Protein AF-A0A529XA80-F1 (afdb_monomer_lite)

Sequence (101 aa):
MQVLQIDDPAAFYERLRDEPQQVDLLFQDLLIGVTSFFRDEHAFDVLERLVIPRLFESRKPDETIRVWVPGCATGEEAYSIAMLLKESAPRGAASPNLQIF

pLDDT: mean 91.2, std 6.5, range [70.0, 97.75]

Structure (mmCIF, N/CA/C/O backbone):
data_AF-A0A529XA80-F1
#
_entry.id   AF-A0A529XA80-F1
#
loop_
_atom_site.group_PDB
_atom_site.id
_atom_site.type_symbol
_atom_site.label_atom_id
_atom_site.label_alt_id
_atom_site.label_comp_id
_atom_site.label_asym_id
_atom_site.label_entity_id
_atom_site.label_seq_id
_atom_site.pdbx_PDB_ins_code
_atom_site.Cartn_x
_atom_site.Cartn_y
_atom_site.Cartn_z
_atom_site.occupancy
_atom_site.B_iso_or_equiv
_atom_site.auth_seq_id
_atom_site.auth_comp_id
_atom_site.auth_asym_id
_atom_site.auth_atom_id
_atom_site.pdbx_PDB_model_num
ATOM 1 N N . MET A 1 1 ? 17.244 0.245 -22.329 1.00 73.75 1 MET A N 1
ATOM 2 C CA . MET A 1 1 ? 18.375 0.779 -23.125 1.00 73.75 1 MET A CA 1
ATOM 3 C C . MET A 1 1 ? 19.713 0.244 -22.642 1.00 73.75 1 MET A C 1
ATOM 5 O O . MET A 1 1 ? 20.234 -0.643 -23.298 1.00 73.75 1 MET A O 1
ATOM 9 N N . GLN A 1 2 ? 20.220 0.655 -21.473 1.00 83.06 2 GLN A N 1
ATOM 10 C CA . GLN A 1 2 ? 21.572 0.280 -21.023 1.00 83.06 2 GLN A CA 1
ATOM 11 C C . GLN A 1 2 ? 21.761 -1.226 -20.746 1.00 83.06 2 GLN A C 1
ATOM 13 O O . GLN A 1 2 ? 22.759 -1.800 -21.166 1.00 83.06 2 GLN A O 1
ATOM 18 N N . VAL A 1 3 ? 20.783 -1.892 -20.112 1.00 87.12 3 VAL A N 1
ATOM 19 C CA . VAL A 1 3 ? 20.826 -3.350 -19.847 1.00 87.12 3 VAL A CA 1
ATOM 20 C C . VAL A 1 3 ? 20.839 -4.171 -21.140 1.00 87.12 3 VAL A C 1
ATOM 22 O O . VAL A 1 3 ? 21.548 -5.166 -21.236 1.00 87.12 3 VAL A O 1
ATOM 25 N N . LEU A 1 4 ? 20.086 -3.727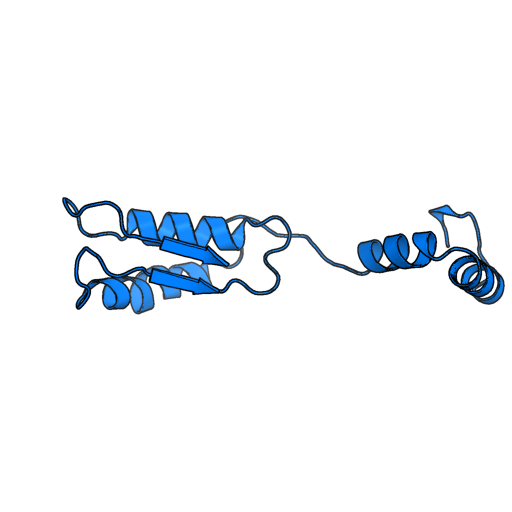 -22.151 1.00 89.44 4 LEU A N 1
ATOM 26 C CA . LEU A 1 4 ? 20.029 -4.374 -23.466 1.00 89.44 4 LEU A CA 1
ATOM 27 C C . LEU A 1 4 ? 21.138 -3.898 -24.418 1.00 89.44 4 LEU A C 1
ATOM 29 O O . LEU A 1 4 ? 21.187 -4.368 -25.548 1.00 89.44 4 LEU A O 1
ATOM 33 N N . GLN A 1 5 ? 21.996 -2.968 -23.979 1.00 91.56 5 GLN A N 1
ATOM 34 C CA . GLN A 1 5 ? 23.027 -2.318 -24.800 1.00 91.56 5 GLN A CA 1
ATOM 35 C C . GLN A 1 5 ? 22.473 -1.708 -26.101 1.00 91.56 5 GLN A C 1
ATOM 37 O O . GLN A 1 5 ? 23.086 -1.795 -27.163 1.00 91.56 5 GLN A O 1
ATOM 42 N N . ILE A 1 6 ? 21.283 -1.106 -26.016 1.00 93.44 6 ILE A N 1
ATOM 43 C CA . ILE A 1 6 ? 20.647 -0.383 -27.119 1.00 93.44 6 ILE A CA 1
ATOM 44 C C . ILE A 1 6 ? 20.676 1.105 -26.787 1.00 93.44 6 ILE A C 1
ATOM 46 O O . ILE A 1 6 ? 19.951 1.550 -25.892 1.00 93.44 6 ILE A O 1
ATOM 50 N N . ASP A 1 7 ? 21.478 1.850 -27.543 1.00 92.75 7 ASP A N 1
ATOM 51 C CA . ASP A 1 7 ? 21.677 3.292 -27.360 1.00 92.75 7 ASP A CA 1
ATOM 52 C C . ASP A 1 7 ? 20.798 4.147 -28.297 1.00 92.75 7 ASP A C 1
ATOM 54 O O . ASP A 1 7 ? 20.791 5.372 -28.198 1.00 92.75 7 ASP A O 1
ATOM 58 N N . ASP A 1 8 ? 20.024 3.508 -29.184 1.00 95.00 8 ASP A N 1
ATOM 59 C CA . ASP A 1 8 ? 19.069 4.163 -30.085 1.00 95.00 8 ASP A CA 1
ATOM 60 C C . ASP A 1 8 ? 17.606 3.947 -29.631 1.00 95.00 8 ASP A C 1
ATOM 62 O O . ASP A 1 8 ? 17.149 2.802 -29.526 1.00 95.00 8 ASP A O 1
ATOM 66 N N . PRO A 1 9 ? 16.831 5.021 -29.385 1.00 93.19 9 PRO A N 1
ATOM 67 C CA . PRO A 1 9 ? 15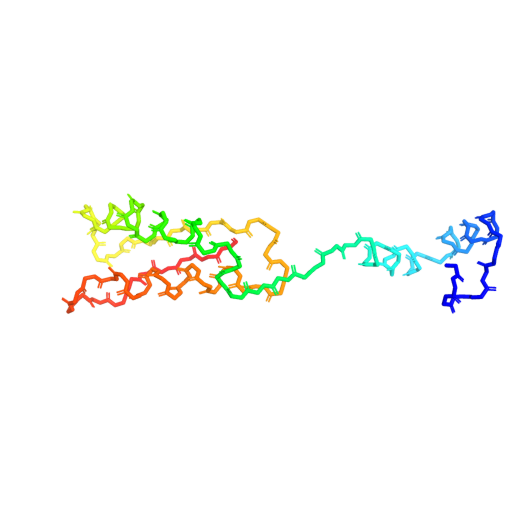.419 4.928 -29.022 1.00 93.19 9 PRO A CA 1
ATOM 68 C C . PRO A 1 9 ? 14.529 4.192 -30.015 1.00 93.19 9 PRO A C 1
ATOM 70 O O . PRO A 1 9 ? 13.614 3.495 -29.575 1.00 93.19 9 PRO A O 1
ATOM 73 N N . ALA A 1 10 ? 14.784 4.302 -31.321 1.00 96.06 10 ALA A N 1
ATOM 74 C CA . ALA A 1 10 ? 13.972 3.602 -32.312 1.00 96.06 10 ALA A CA 1
ATOM 75 C C . ALA A 1 10 ? 14.226 2.087 -32.259 1.00 96.06 10 ALA A C 1
ATOM 77 O O . ALA A 1 10 ? 13.280 1.307 -32.167 1.00 96.06 10 ALA A O 1
ATOM 78 N N . ALA A 1 11 ? 15.490 1.662 -32.198 1.00 94.69 11 ALA A N 1
ATOM 79 C CA . ALA A 1 11 ? 15.849 0.258 -32.010 1.00 94.69 11 ALA A CA 1
ATOM 80 C C . ALA A 1 11 ? 15.320 -0.321 -30.684 1.00 94.69 11 ALA A C 1
ATOM 82 O O . ALA A 1 11 ? 14.885 -1.473 -30.637 1.00 94.69 11 ALA A O 1
ATOM 83 N N . PHE A 1 12 ? 15.316 0.468 -29.602 1.00 94.25 12 PHE A N 1
ATOM 84 C CA . PHE A 1 12 ? 14.740 0.035 -28.326 1.00 94.25 12 PHE A CA 1
ATOM 85 C C . PHE A 1 12 ? 13.221 -0.128 -28.429 1.00 94.25 12 PHE A C 1
ATOM 87 O O . PHE A 1 12 ? 12.681 -1.101 -27.912 1.00 94.25 12 PHE A O 1
ATOM 94 N N . TYR A 1 13 ? 12.537 0.772 -29.138 1.00 94.38 13 TYR A N 1
ATOM 95 C CA . TYR A 1 13 ? 11.104 0.653 -29.394 1.00 94.38 13 TYR A CA 1
ATOM 96 C C . TYR A 1 13 ? 10.755 -0.620 -30.176 1.00 94.38 13 TYR A C 1
ATOM 98 O O . TYR A 1 13 ? 9.869 -1.358 -29.748 1.00 94.38 13 TYR A O 1
ATOM 106 N N . GLU A 1 14 ? 11.470 -0.924 -31.263 1.00 95.31 14 GLU A N 1
ATOM 107 C CA . GLU A 1 14 ? 11.243 -2.165 -32.021 1.00 95.31 14 GLU A CA 1
ATOM 108 C C . GLU A 1 14 ? 11.436 -3.399 -31.131 1.00 95.31 14 GLU A C 1
ATOM 110 O O . GLU A 1 14 ? 10.639 -4.335 -31.160 1.00 95.31 14 GLU A O 1
ATOM 115 N N . ARG A 1 15 ? 12.431 -3.360 -30.236 1.00 93.44 15 ARG A N 1
ATOM 116 C CA . ARG A 1 15 ? 12.669 -4.430 -29.263 1.00 93.44 15 ARG A CA 1
ATOM 117 C C . ARG A 1 15 ? 11.496 -4.627 -28.301 1.00 93.44 15 ARG A C 1
ATOM 119 O O . ARG A 1 15 ? 11.119 -5.766 -28.046 1.00 93.44 15 ARG A O 1
ATOM 126 N N . LEU A 1 16 ? 10.920 -3.542 -27.780 1.00 94.38 16 LEU A N 1
ATOM 127 C CA . LEU A 1 16 ? 9.722 -3.596 -26.931 1.00 94.38 16 LEU A CA 1
ATOM 128 C C . LEU A 1 16 ? 8.504 -4.125 -27.698 1.00 94.38 16 LEU A C 1
ATOM 130 O O . LEU A 1 16 ? 7.669 -4.823 -27.128 1.00 94.38 16 LEU A O 1
ATOM 134 N N . ARG A 1 17 ? 8.396 -3.782 -28.986 1.00 95.06 17 ARG A N 1
ATOM 135 C CA . ARG A 1 17 ? 7.289 -4.186 -29.856 1.00 95.06 17 ARG A CA 1
ATOM 136 C C . ARG A 1 17 ? 7.302 -5.685 -30.148 1.00 95.06 17 ARG A C 1
ATOM 138 O O . ARG A 1 17 ? 6.245 -6.312 -30.126 1.00 95.06 17 ARG A O 1
ATOM 145 N N . ASP A 1 18 ? 8.483 -6.240 -30.398 1.00 95.81 18 ASP A N 1
ATOM 146 C CA . ASP A 1 18 ? 8.656 -7.648 -30.763 1.00 95.81 18 ASP A CA 1
ATOM 147 C C . ASP A 1 18 ? 8.741 -8.577 -29.536 1.00 95.81 18 ASP A C 1
ATOM 149 O O . ASP A 1 18 ? 8.458 -9.772 -29.647 1.00 95.81 18 ASP A O 1
ATOM 153 N N . GLU A 1 19 ? 9.084 -8.048 -28.353 1.00 95.25 19 GLU A N 1
ATOM 154 C CA . GLU A 1 19 ? 9.201 -8.815 -27.108 1.00 95.25 19 GLU A CA 1
ATOM 155 C C . GLU A 1 19 ? 8.341 -8.250 -25.968 1.00 95.25 19 GLU A C 1
ATOM 157 O O . GLU A 1 19 ? 8.808 -7.416 -25.186 1.00 95.25 19 GLU A O 1
ATOM 162 N N . PRO A 1 20 ? 7.119 -8.778 -25.770 1.00 93.31 20 PRO A N 1
ATOM 163 C CA . PRO A 1 20 ? 6.217 -8.329 -24.706 1.00 93.31 20 PRO A CA 1
ATOM 164 C C . PRO A 1 20 ? 6.833 -8.363 -23.297 1.00 93.31 20 PRO A C 1
ATOM 166 O O . PRO A 1 20 ? 6.559 -7.492 -22.482 1.00 93.31 20 PRO A O 1
ATOM 169 N N . GLN A 1 21 ? 7.732 -9.313 -23.027 1.00 94.69 21 GLN A N 1
ATOM 170 C CA . GLN A 1 21 ? 8.438 -9.425 -21.742 1.00 94.69 21 GLN A CA 1
ATOM 171 C C . GLN A 1 21 ? 9.320 -8.201 -21.437 1.00 94.69 21 GLN A C 1
ATOM 173 O O . GLN A 1 21 ? 9.504 -7.846 -20.276 1.00 94.69 21 GLN A O 1
ATOM 178 N N . GLN A 1 22 ? 9.857 -7.527 -22.462 1.00 93.81 22 GLN A N 1
ATOM 179 C CA . GLN A 1 22 ? 10.657 -6.313 -22.269 1.00 93.81 22 GLN A CA 1
ATOM 180 C C . GLN A 1 22 ? 9.789 -5.128 -21.833 1.00 93.81 22 GLN A C 1
ATOM 182 O O . GLN A 1 22 ? 10.275 -4.237 -21.139 1.00 93.81 22 GLN A O 1
ATOM 187 N N . VAL A 1 23 ? 8.504 -5.126 -22.205 1.00 94.25 23 VAL A N 1
ATOM 188 C CA . VAL A 1 23 ? 7.536 -4.126 -21.739 1.00 94.25 23 VAL A CA 1
ATOM 189 C C . VAL A 1 23 ? 7.285 -4.294 -20.243 1.00 94.25 23 VAL A C 1
ATOM 191 O O . VAL A 1 23 ? 7.289 -3.300 -19.522 1.00 94.25 23 VAL A O 1
ATOM 194 N N . ASP A 1 24 ? 7.144 -5.532 -19.764 1.00 93.38 24 ASP A N 1
ATOM 195 C CA . ASP A 1 24 ? 6.953 -5.817 -18.336 1.00 93.38 24 ASP A CA 1
ATOM 196 C C . ASP A 1 24 ? 8.169 -5.389 -17.500 1.00 93.38 24 ASP A C 1
ATOM 198 O O . ASP A 1 24 ? 8.014 -4.779 -16.442 1.00 93.38 24 ASP A O 1
ATOM 202 N N . LEU A 1 25 ? 9.383 -5.661 -17.989 1.00 92.69 25 LEU A N 1
ATOM 203 C CA . LEU A 1 25 ? 10.624 -5.240 -17.328 1.00 92.69 25 LEU A CA 1
ATOM 204 C C . LEU A 1 25 ? 10.765 -3.715 -17.301 1.00 92.69 25 LEU A C 1
ATOM 206 O O . LEU A 1 25 ? 11.057 -3.144 -16.254 1.00 92.69 25 LEU A O 1
ATOM 210 N N . LEU A 1 26 ? 10.491 -3.042 -18.423 1.00 93.00 26 LEU A N 1
ATOM 211 C CA . LEU A 1 26 ? 10.492 -1.580 -18.468 1.00 93.00 26 LEU A CA 1
ATOM 212 C C . LEU A 1 26 ? 9.448 -0.994 -17.512 1.00 93.00 26 LEU A C 1
ATOM 214 O O . LEU A 1 26 ? 9.720 -0.009 -16.835 1.00 93.00 26 LEU A O 1
ATOM 218 N N . PHE A 1 27 ? 8.259 -1.591 -17.446 1.00 92.00 27 PHE A N 1
ATOM 219 C CA . PHE A 1 27 ? 7.223 -1.163 -16.517 1.00 92.00 27 PHE A CA 1
ATOM 220 C C . PHE A 1 27 ? 7.695 -1.266 -15.063 1.00 92.00 27 PHE A C 1
ATOM 222 O O . PHE A 1 27 ? 7.512 -0.314 -14.310 1.00 92.00 27 PHE A O 1
ATOM 229 N N . GLN A 1 28 ? 8.348 -2.368 -14.680 1.00 88.81 28 GLN A N 1
ATOM 230 C CA . GLN A 1 28 ? 8.919 -2.536 -13.338 1.00 88.81 28 GLN A CA 1
ATOM 231 C C . GLN A 1 28 ? 9.993 -1.486 -13.027 1.00 88.81 28 GLN A C 1
ATOM 233 O O . GLN A 1 28 ? 9.965 -0.909 -11.942 1.00 88.81 28 GLN A O 1
ATOM 238 N N . ASP A 1 29 ? 10.875 -1.180 -13.982 1.00 89.31 29 ASP A N 1
ATOM 239 C CA . ASP A 1 29 ? 11.924 -0.160 -13.828 1.00 89.31 29 ASP A CA 1
ATOM 240 C C . ASP A 1 29 ? 11.364 1.264 -13.650 1.00 89.31 29 ASP A C 1
ATOM 242 O O . ASP A 1 29 ? 12.011 2.121 -13.046 1.00 89.31 29 ASP A O 1
ATOM 246 N N . LEU A 1 30 ? 10.161 1.539 -14.168 1.00 90.69 30 LEU A N 1
ATOM 247 C CA . LEU A 1 30 ? 9.496 2.837 -14.012 1.00 90.69 30 LEU A CA 1
ATOM 248 C C . LEU A 1 30 ? 8.835 3.015 -12.637 1.00 90.69 30 LEU A C 1
ATOM 250 O O . LEU A 1 30 ? 8.499 4.144 -12.266 1.00 90.69 30 LEU A O 1
ATOM 254 N N . LEU A 1 31 ? 8.627 1.936 -11.877 1.00 89.88 31 LEU A N 1
ATOM 255 C CA . LEU A 1 31 ? 8.002 2.002 -10.560 1.00 89.88 31 LEU A CA 1
ATOM 256 C C . LEU A 1 31 ? 9.029 2.349 -9.480 1.00 89.88 31 LEU A C 1
ATOM 258 O O . LEU A 1 31 ? 10.019 1.653 -9.270 1.00 89.88 31 LEU A O 1
ATOM 262 N N . ILE A 1 32 ? 8.736 3.387 -8.697 1.00 86.19 32 ILE A N 1
ATOM 263 C CA . ILE A 1 32 ? 9.497 3.691 -7.482 1.00 86.19 32 ILE A CA 1
ATOM 264 C C . ILE A 1 32 ? 8.871 2.912 -6.322 1.00 86.19 32 ILE A C 1
ATOM 266 O O . ILE A 1 32 ? 7.973 3.398 -5.639 1.00 86.19 32 ILE A O 1
ATOM 270 N N . GLY A 1 33 ? 9.345 1.684 -6.110 1.00 85.44 33 GLY A N 1
ATOM 271 C CA . GLY A 1 33 ? 8.851 0.772 -5.070 1.00 85.44 33 GLY A CA 1
ATOM 272 C C . GLY A 1 33 ? 9.503 0.928 -3.692 1.00 85.44 33 GLY A C 1
ATOM 273 O O . GLY A 1 33 ? 9.319 0.068 -2.839 1.00 85.44 33 GLY A O 1
ATOM 274 N N . VAL A 1 34 ? 10.297 1.977 -3.456 1.00 88.88 34 VAL A N 1
ATOM 275 C CA . VAL A 1 34 ? 10.976 2.161 -2.163 1.00 88.88 34 VAL A CA 1
ATOM 276 C C . VAL A 1 34 ? 9.948 2.510 -1.091 1.00 88.88 34 VAL A C 1
ATOM 278 O O . VAL A 1 34 ? 9.260 3.528 -1.196 1.00 88.88 34 VAL A O 1
ATOM 281 N N . THR A 1 35 ? 9.881 1.694 -0.045 1.00 94.31 35 THR A N 1
ATOM 282 C CA . THR A 1 35 ? 9.037 1.894 1.135 1.00 94.31 35 THR A CA 1
ATOM 283 C C . THR A 1 35 ? 9.798 1.484 2.403 1.00 94.31 35 THR A C 1
ATOM 285 O O . THR A 1 35 ? 10.875 0.893 2.325 1.00 94.31 35 THR A O 1
ATOM 288 N N . SER A 1 36 ? 9.289 1.863 3.571 1.00 96.44 36 SER A N 1
ATOM 289 C CA . SER A 1 36 ? 9.872 1.538 4.873 1.00 96.44 36 SER A CA 1
ATOM 290 C C . SER A 1 36 ? 8.788 1.536 5.944 1.00 96.44 36 SER A C 1
ATOM 292 O O . SER A 1 36 ? 7.746 2.176 5.786 1.00 96.44 36 SER A O 1
ATOM 294 N N . PHE A 1 37 ? 9.034 0.846 7.057 1.00 97.75 37 PHE A N 1
ATOM 295 C CA . PHE A 1 37 ? 8.137 0.918 8.208 1.00 97.75 37 PHE A CA 1
ATOM 296 C C . PHE A 1 37 ? 8.043 2.358 8.709 1.00 97.75 37 PHE A C 1
ATOM 298 O O . PHE A 1 37 ? 9.057 3.049 8.785 1.00 97.75 37 PHE A O 1
ATOM 305 N N . PHE A 1 38 ? 6.825 2.789 9.036 1.00 96.81 38 PHE A N 1
ATOM 306 C CA . PHE A 1 38 ? 6.532 4.102 9.615 1.00 96.81 38 PHE A CA 1
ATOM 307 C C . PHE A 1 38 ? 7.159 5.267 8.829 1.00 96.81 38 PHE A C 1
ATOM 309 O O . PHE A 1 38 ? 7.647 6.230 9.408 1.00 96.81 38 PHE A O 1
ATOM 316 N N . ARG A 1 39 ? 7.165 5.160 7.490 1.00 95.69 39 ARG A N 1
ATOM 317 C CA . ARG A 1 39 ? 7.882 6.065 6.576 1.00 95.69 39 ARG A CA 1
ATOM 318 C C . ARG A 1 39 ? 7.591 7.553 6.798 1.00 95.69 39 ARG A C 1
ATOM 320 O O . ARG A 1 39 ? 8.509 8.361 6.691 1.00 95.69 39 ARG A O 1
ATOM 327 N N . ASP A 1 40 ? 6.332 7.901 7.052 1.00 96.00 40 ASP A N 1
ATOM 328 C CA . ASP A 1 40 ? 5.911 9.254 7.424 1.00 96.00 40 ASP A CA 1
ATOM 329 C C . ASP A 1 40 ? 5.499 9.264 8.899 1.00 96.00 40 ASP A C 1
ATOM 331 O O . ASP A 1 40 ? 4.342 9.016 9.245 1.00 96.00 40 ASP A O 1
ATOM 335 N N . GLU A 1 41 ? 6.470 9.523 9.773 1.00 96.00 41 GLU A N 1
ATOM 336 C CA . GLU A 1 41 ? 6.272 9.546 11.226 1.00 96.00 41 GLU A CA 1
ATOM 337 C C . GLU A 1 41 ? 5.113 10.467 11.633 1.00 96.00 41 GLU A C 1
ATOM 339 O O . GLU A 1 41 ? 4.306 10.108 12.488 1.00 96.00 41 GLU A O 1
ATOM 344 N N . HIS A 1 42 ? 4.959 11.620 10.970 1.00 97.69 42 HIS A N 1
ATOM 345 C CA . HIS A 1 42 ? 3.898 12.567 11.296 1.00 97.69 42 HIS A CA 1
ATOM 346 C C . HIS A 1 42 ? 2.509 12.024 10.939 1.00 97.69 42 HIS A C 1
ATOM 348 O O . HIS A 1 42 ? 1.561 12.175 11.715 1.00 97.69 42 HIS A O 1
ATOM 354 N N . ALA A 1 43 ? 2.371 11.368 9.785 1.00 96.88 43 ALA A N 1
ATOM 355 C CA . ALA A 1 43 ? 1.118 10.727 9.401 1.00 96.88 43 ALA A CA 1
ATOM 356 C C . ALA A 1 43 ? 0.736 9.597 10.373 1.00 96.88 43 ALA A C 1
ATOM 358 O O . ALA A 1 43 ? -0.428 9.496 10.774 1.00 96.88 43 ALA A O 1
ATOM 359 N N . PHE A 1 44 ? 1.706 8.779 10.793 1.00 97.31 44 PHE A N 1
ATOM 360 C CA . PHE A 1 44 ? 1.476 7.706 11.764 1.00 97.31 44 PHE A CA 1
ATOM 361 C C . PHE A 1 44 ? 1.139 8.237 13.166 1.00 97.31 44 PHE A C 1
ATOM 363 O O . PHE A 1 44 ? 0.208 7.720 13.783 1.00 97.31 44 PHE A O 1
ATOM 370 N N . ASP A 1 45 ? 1.778 9.318 13.620 1.00 97.19 45 ASP A N 1
ATOM 371 C CA . ASP A 1 45 ? 1.431 10.007 14.872 1.00 97.19 45 ASP A CA 1
ATOM 372 C C . ASP A 1 45 ? -0.026 10.494 14.870 1.00 97.19 45 ASP A C 1
ATOM 374 O O . ASP A 1 45 ? -0.757 10.376 15.860 1.00 97.19 45 ASP A O 1
ATOM 378 N N . VAL A 1 46 ? -0.471 11.064 13.747 1.00 97.25 46 VAL A N 1
ATOM 379 C CA . VAL A 1 46 ? -1.852 11.530 13.579 1.00 97.25 46 VAL A CA 1
ATOM 380 C C . VAL A 1 46 ? -2.827 10.351 13.581 1.00 97.25 46 VAL A C 1
ATOM 382 O O . VAL A 1 46 ? -3.869 10.426 14.242 1.00 97.25 46 VAL A O 1
ATOM 385 N N . LEU A 1 47 ? -2.496 9.259 12.884 1.00 96.19 47 LEU A N 1
ATOM 386 C CA . LEU A 1 47 ? -3.294 8.032 12.890 1.00 96.19 47 LEU A CA 1
ATOM 387 C C . LEU A 1 47 ? -3.449 7.482 14.312 1.00 96.19 47 LEU A C 1
ATOM 389 O O . LEU A 1 47 ? -4.579 7.241 14.744 1.00 96.19 47 LEU A O 1
ATOM 393 N N . GLU A 1 48 ? -2.346 7.345 15.047 1.00 95.31 48 GLU A N 1
ATOM 394 C CA . GLU A 1 48 ? -2.321 6.832 16.419 1.00 95.31 48 GLU A CA 1
ATOM 395 C C . GLU A 1 48 ? -3.153 7.693 17.367 1.00 95.31 48 GLU A C 1
ATOM 397 O O . GLU A 1 48 ? -3.952 7.177 18.143 1.00 95.31 48 GLU A O 1
ATOM 402 N N . ARG A 1 49 ? -2.987 9.016 17.322 1.00 95.38 49 ARG A N 1
ATOM 403 C CA . ARG A 1 49 ? -3.569 9.899 18.341 1.00 95.38 49 ARG A CA 1
ATOM 404 C C . ARG A 1 49 ? -5.010 10.281 18.056 1.00 95.38 49 ARG A C 1
ATOM 406 O O . ARG A 1 49 ? -5.781 10.476 18.994 1.00 95.38 49 ARG A O 1
ATOM 413 N N . LEU A 1 50 ? -5.368 10.461 16.785 1.00 95.38 50 LEU A N 1
ATOM 414 C CA . LEU A 1 50 ? -6.638 11.091 16.410 1.00 95.38 50 LEU A CA 1
ATOM 415 C C . LEU A 1 50 ? -7.630 10.127 15.763 1.00 95.38 50 LEU A C 1
ATOM 417 O O . LEU A 1 50 ? -8.839 10.333 15.899 1.00 95.38 50 LEU A O 1
ATOM 421 N N . VAL A 1 51 ? -7.148 9.106 15.050 1.00 93.88 51 VAL A N 1
ATOM 422 C CA . VAL A 1 51 ? -8.005 8.222 14.248 1.00 93.88 51 VAL A CA 1
ATOM 423 C C . VAL A 1 51 ? -8.257 6.906 14.971 1.00 93.88 51 VAL A C 1
ATOM 425 O O . VAL A 1 51 ? -9.410 6.540 15.193 1.00 93.88 51 VAL A O 1
ATOM 428 N N . ILE A 1 52 ? -7.197 6.205 15.368 1.00 92.75 52 ILE A N 1
ATOM 429 C CA . ILE A 1 52 ? -7.283 4.832 15.873 1.00 92.75 52 ILE A CA 1
ATOM 430 C C . ILE A 1 52 ? -8.111 4.697 17.163 1.00 92.75 52 ILE A C 1
ATOM 432 O O . ILE A 1 52 ? -8.966 3.811 17.194 1.00 92.75 52 ILE A O 1
ATOM 436 N N . PRO A 1 53 ? -7.976 5.556 18.192 1.00 90.62 53 PRO A N 1
ATOM 437 C CA . PRO A 1 53 ? -8.773 5.442 19.414 1.00 90.62 53 PRO A CA 1
ATOM 438 C C . PRO A 1 53 ? -10.277 5.483 19.124 1.00 90.62 53 PRO A C 1
ATOM 440 O O . PRO A 1 53 ? -11.040 4.662 19.632 1.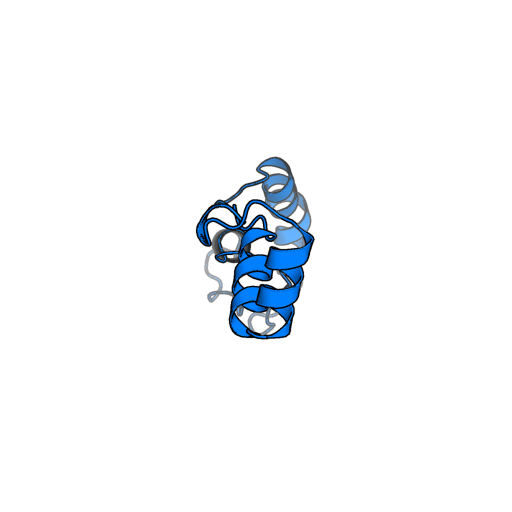00 90.62 53 PRO A O 1
ATOM 443 N N . ARG A 1 54 ? -10.689 6.353 18.195 1.00 90.88 54 ARG A N 1
ATOM 444 C CA . ARG A 1 54 ? -12.087 6.492 17.763 1.00 90.88 54 ARG A CA 1
ATOM 445 C C . ARG A 1 54 ? -12.603 5.269 17.016 1.00 90.88 54 ARG A C 1
ATOM 447 O O . ARG A 1 54 ? -13.795 4.984 17.078 1.00 90.88 54 ARG A O 1
ATOM 454 N N . LEU A 1 55 ? -11.728 4.526 16.331 1.00 89.50 55 LEU A N 1
ATOM 455 C CA . LEU A 1 55 ? -12.112 3.251 15.724 1.00 89.50 55 LEU A CA 1
ATOM 456 C C . LEU A 1 55 ? -12.520 2.234 16.795 1.00 89.50 55 LEU A C 1
ATOM 458 O O . LEU A 1 55 ? -13.385 1.412 16.521 1.00 89.50 55 LEU A O 1
ATOM 462 N N . PHE A 1 56 ? -11.955 2.297 18.004 1.00 88.00 56 PHE A N 1
ATOM 463 C CA . PHE A 1 56 ? -12.254 1.357 19.089 1.00 88.00 56 PHE A CA 1
ATOM 464 C C . PHE A 1 56 ? -13.398 1.794 20.018 1.00 88.00 56 PHE A C 1
ATOM 466 O O . PHE A 1 56 ? -14.051 0.929 20.597 1.00 88.00 56 PHE A O 1
ATOM 473 N N . GLU A 1 57 ? -13.686 3.093 20.144 1.00 86.00 57 GLU A N 1
ATOM 474 C CA . GLU A 1 57 ? -14.639 3.653 21.125 1.00 86.00 57 GLU A CA 1
ATOM 475 C C . GLU A 1 57 ? -16.074 3.097 21.060 1.00 86.00 57 GLU A C 1
ATOM 477 O O . GLU A 1 57 ? -16.779 3.106 22.065 1.00 86.00 57 GLU A O 1
ATOM 482 N N . SER A 1 58 ? -16.547 2.635 19.901 1.00 73.88 58 SER A N 1
ATOM 483 C CA . SER A 1 58 ? -17.944 2.187 19.722 1.00 73.88 58 SER A CA 1
ATOM 484 C C . SER A 1 58 ? -18.074 0.824 19.047 1.00 73.88 58 SER A C 1
ATOM 486 O O . SER A 1 58 ? -19.149 0.471 18.562 1.00 73.88 58 SER A O 1
ATOM 488 N N . ARG A 1 59 ? -16.986 0.052 19.004 1.00 80.88 59 ARG A N 1
ATOM 489 C CA . ARG A 1 59 ? -16.965 -1.235 18.312 1.00 80.88 59 ARG A CA 1
ATOM 490 C C . ARG A 1 59 ? -17.361 -2.396 19.198 1.00 80.88 59 ARG A C 1
ATOM 492 O O . ARG A 1 59 ? -16.932 -2.506 20.346 1.00 80.88 59 ARG A O 1
ATOM 499 N N . LYS A 1 60 ? -18.118 -3.320 18.613 1.00 80.31 60 LYS A N 1
ATOM 500 C CA . LYS A 1 60 ? -18.341 -4.636 19.212 1.00 80.31 60 LYS A CA 1
ATOM 501 C C . LYS A 1 60 ? -17.116 -5.535 18.991 1.00 80.31 60 LYS A C 1
ATOM 503 O O . LYS A 1 60 ? -16.422 -5.370 17.986 1.00 80.31 60 LYS A O 1
ATOM 508 N N . PRO A 1 61 ? -16.855 -6.507 19.886 1.00 74.69 61 PRO A N 1
ATOM 509 C CA . PRO A 1 61 ? -15.701 -7.403 19.772 1.00 74.69 61 PRO A CA 1
ATOM 510 C C . PRO A 1 61 ? -15.621 -8.212 18.465 1.00 74.69 61 PRO A C 1
ATOM 512 O O . PRO A 1 61 ? -14.538 -8.642 18.083 1.00 74.69 61 PRO A O 1
ATOM 515 N N . ASP A 1 62 ? -16.746 -8.444 17.790 1.00 80.50 62 ASP A N 1
ATOM 516 C CA . ASP A 1 62 ? -16.860 -9.237 16.562 1.00 80.50 62 ASP A CA 1
ATOM 517 C C . ASP A 1 62 ? -16.704 -8.416 15.270 1.00 80.50 62 ASP A C 1
ATOM 519 O O . ASP A 1 62 ? -16.491 -8.979 14.192 1.00 80.50 62 ASP A O 1
ATOM 523 N N . GLU A 1 63 ? -16.746 -7.087 15.348 1.00 88.44 63 GLU A N 1
ATOM 524 C CA . GLU A 1 63 ? -16.643 -6.230 14.171 1.00 88.44 63 GLU A CA 1
ATOM 525 C C . GLU A 1 63 ? -15.213 -6.218 13.602 1.00 88.44 63 GLU A C 1
ATOM 527 O O . GLU A 1 63 ? -14.223 -6.110 14.322 1.00 88.44 63 GLU A O 1
ATOM 532 N N . THR A 1 64 ? -15.070 -6.255 12.271 1.00 91.31 64 THR A N 1
ATOM 533 C CA . THR A 1 64 ? -13.757 -6.297 11.586 1.00 91.31 64 THR A CA 1
ATOM 534 C C . THR A 1 64 ? -13.299 -4.909 11.150 1.00 91.31 64 THR A C 1
ATOM 536 O O . THR A 1 64 ? -14.037 -4.246 10.420 1.00 91.31 64 THR A O 1
ATOM 539 N N . ILE A 1 65 ? -12.130 -4.433 11.597 1.00 92.19 65 ILE A N 1
ATOM 540 C CA . ILE A 1 65 ? -11.543 -3.164 11.132 1.00 92.19 65 ILE A CA 1
ATOM 541 C C . ILE A 1 65 ? -10.962 -3.432 9.753 1.00 92.19 65 ILE A C 1
ATOM 543 O O . ILE A 1 65 ? -10.134 -4.326 9.585 1.00 92.19 65 ILE A O 1
ATOM 547 N N . ARG A 1 66 ? -11.420 -2.666 8.766 1.00 94.81 66 ARG A N 1
ATOM 548 C CA . ARG A 1 66 ? -11.009 -2.805 7.373 1.00 94.81 66 ARG A CA 1
ATOM 549 C C . ARG A 1 66 ? -10.175 -1.592 6.983 1.00 94.81 66 ARG A C 1
ATOM 551 O O . ARG A 1 66 ? -10.650 -0.470 7.136 1.00 94.81 66 ARG A O 1
ATOM 558 N N . VAL A 1 67 ? -8.964 -1.824 6.493 1.00 96.12 67 VAL A N 1
ATOM 559 C CA . VAL A 1 67 ? -8.025 -0.785 6.053 1.00 96.12 67 VAL A CA 1
ATOM 560 C C . VAL A 1 67 ? -7.630 -1.066 4.613 1.00 96.12 67 VAL A C 1
ATOM 562 O O . VAL A 1 67 ? -7.337 -2.208 4.273 1.00 96.12 67 VAL A O 1
ATOM 565 N N . TRP A 1 68 ? -7.614 -0.022 3.792 1.00 96.94 68 TRP A N 1
ATOM 566 C CA . TRP A 1 68 ? -7.114 -0.086 2.426 1.00 96.94 68 TRP A CA 1
ATOM 567 C C . TRP A 1 68 ? -5.798 0.687 2.321 1.00 96.94 68 TRP A C 1
ATOM 569 O O . TRP A 1 68 ? -5.748 1.847 2.732 1.00 96.94 68 TRP A O 1
ATOM 579 N N . VAL A 1 69 ? -4.761 0.055 1.774 1.00 96.25 69 VAL A N 1
ATOM 580 C CA . VAL A 1 69 ? -3.418 0.620 1.591 1.00 96.25 69 VAL A CA 1
ATOM 581 C C . VAL A 1 69 ? -3.060 0.595 0.099 1.00 96.25 69 VAL A C 1
ATOM 583 O O . VAL A 1 69 ? -2.416 -0.343 -0.386 1.00 96.25 69 VAL A O 1
ATOM 586 N N . PRO A 1 70 ? -3.515 1.596 -0.677 1.00 94.38 70 PRO A N 1
ATOM 587 C CA . PRO A 1 70 ? -3.263 1.640 -2.110 1.00 94.38 70 PRO A CA 1
ATOM 588 C C . PRO A 1 70 ? -1.777 1.885 -2.392 1.00 94.38 70 PRO A C 1
ATOM 590 O O . PRO A 1 70 ? -1.196 2.852 -1.915 1.00 94.38 70 PRO A O 1
ATOM 593 N N . GLY A 1 71 ? -1.170 1.030 -3.218 1.00 90.38 71 GLY A N 1
ATOM 594 C CA . GLY A 1 71 ? 0.239 1.183 -3.587 1.00 90.38 71 GLY A CA 1
ATOM 595 C C . GLY A 1 71 ? 1.212 0.835 -2.456 1.00 90.38 71 GLY A C 1
ATOM 596 O O . GLY A 1 71 ? 2.218 1.514 -2.291 1.00 90.38 71 GLY A O 1
ATOM 597 N N . CYS A 1 72 ? 0.951 -0.242 -1.707 1.00 92.00 72 CYS A N 1
ATOM 598 C CA . CYS A 1 72 ? 1.753 -0.641 -0.542 1.00 92.00 72 CYS A CA 1
ATOM 599 C C . CYS A 1 72 ? 3.199 -1.100 -0.840 1.00 92.00 72 CYS A C 1
ATOM 601 O O . CYS A 1 72 ? 3.922 -1.441 0.097 1.00 92.00 72 CYS A O 1
ATOM 603 N N . ALA A 1 73 ? 3.637 -1.094 -2.106 1.00 92.81 73 ALA A N 1
ATOM 604 C CA . ALA A 1 73 ? 4.945 -1.578 -2.549 1.00 92.81 73 ALA A CA 1
ATOM 605 C C . ALA A 1 73 ? 5.250 -2.991 -2.005 1.00 92.81 73 ALA A C 1
ATOM 607 O O . ALA A 1 73 ? 4.546 -3.935 -2.357 1.00 92.81 73 ALA A O 1
ATOM 608 N N . THR A 1 74 ? 6.269 -3.150 -1.154 1.00 94.44 74 THR A N 1
ATOM 609 C CA . THR A 1 74 ? 6.624 -4.422 -0.497 1.00 94.44 74 THR A CA 1
ATOM 610 C C . THR A 1 74 ? 5.847 -4.704 0.799 1.00 94.44 74 THR A C 1
ATOM 612 O O . THR A 1 74 ? 5.982 -5.785 1.372 1.00 94.44 74 THR A O 1
ATOM 615 N N . GLY A 1 75 ? 4.957 -3.795 1.215 1.00 95.44 75 GLY A N 1
ATOM 616 C CA . GLY A 1 75 ? 3.958 -4.002 2.267 1.00 95.44 75 GLY A CA 1
ATOM 617 C C . GLY A 1 75 ? 4.250 -3.325 3.608 1.00 95.44 75 GLY A C 1
ATOM 618 O O . GLY A 1 75 ? 3.410 -3.388 4.503 1.00 95.44 75 GLY A O 1
ATOM 619 N N . GLU A 1 76 ? 5.392 -2.666 3.781 1.00 97.62 76 GLU A N 1
ATOM 620 C CA . GLU A 1 76 ? 5.832 -2.089 5.057 1.00 97.62 76 GLU A CA 1
ATOM 621 C C . GLU A 1 76 ? 4.812 -1.111 5.651 1.00 97.62 76 GLU A C 1
ATOM 623 O O . GLU A 1 76 ? 4.546 -1.166 6.848 1.00 97.62 76 GLU A O 1
ATOM 628 N N . GLU A 1 77 ? 4.171 -0.277 4.827 1.00 96.94 77 GLU A N 1
ATOM 629 C CA . GLU A 1 77 ? 3.113 0.634 5.281 1.00 96.94 77 GLU A CA 1
ATOM 630 C C . GLU A 1 77 ? 1.886 -0.127 5.807 1.00 96.94 77 GLU A C 1
ATOM 632 O O . GLU A 1 77 ? 1.371 0.175 6.887 1.00 96.94 77 GLU A O 1
ATOM 637 N N . ALA A 1 78 ? 1.456 -1.170 5.089 1.00 97.06 78 ALA A N 1
ATOM 638 C CA . ALA A 1 78 ? 0.335 -2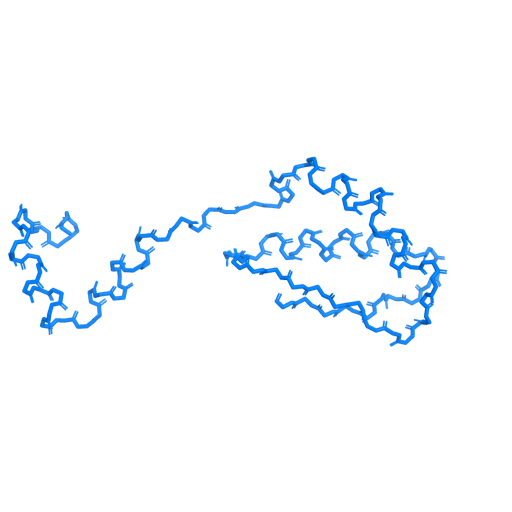.010 5.499 1.00 97.06 78 ALA A CA 1
ATOM 639 C C . ALA A 1 78 ? 0.619 -2.713 6.832 1.00 97.06 78 ALA A C 1
ATOM 641 O O . ALA A 1 78 ? -0.244 -2.762 7.713 1.00 97.06 78 ALA A O 1
ATOM 642 N N . TYR A 1 79 ? 1.848 -3.195 7.018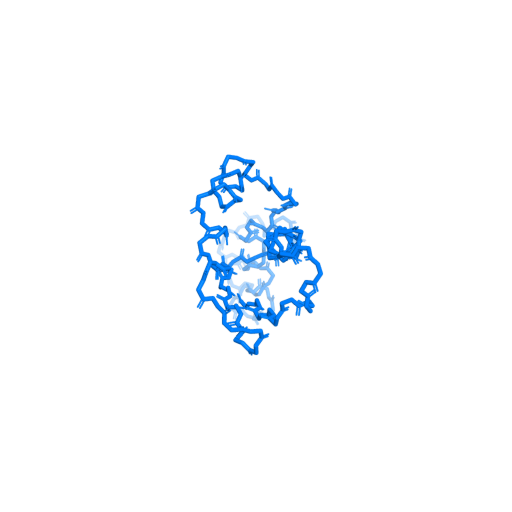 1.00 96.94 79 TYR A N 1
ATOM 643 C CA . TYR A 1 79 ? 2.276 -3.785 8.280 1.00 96.94 79 TYR A CA 1
ATOM 644 C C . TYR A 1 79 ? 2.414 -2.756 9.404 1.00 96.94 79 TYR A C 1
ATOM 646 O O . TYR A 1 79 ? 1.997 -3.057 10.520 1.00 96.94 79 TYR A O 1
ATOM 654 N N . SER A 1 80 ? 2.918 -1.548 9.143 1.00 97.69 80 SER A N 1
ATOM 655 C CA . SER A 1 80 ? 2.961 -0.471 10.140 1.00 97.69 80 SER A CA 1
ATOM 656 C C . SER A 1 80 ? 1.569 -0.126 10.663 1.00 97.69 80 SER A C 1
ATOM 658 O O . SER A 1 80 ? 1.378 -0.025 11.874 1.00 97.69 80 SER A O 1
ATOM 660 N N . ILE A 1 81 ? 0.568 -0.030 9.783 1.00 96.56 81 ILE A N 1
ATOM 661 C CA . ILE A 1 81 ? -0.820 0.199 10.207 1.00 96.56 81 ILE A CA 1
ATOM 662 C C . ILE A 1 81 ? -1.349 -0.996 11.018 1.00 96.56 81 ILE A C 1
ATOM 664 O O . ILE A 1 81 ? -2.010 -0.802 12.039 1.00 96.56 81 ILE A O 1
ATOM 668 N N . ALA A 1 82 ? -1.037 -2.231 10.611 1.00 95.56 82 ALA A N 1
ATOM 669 C CA . ALA A 1 82 ? -1.425 -3.437 11.346 1.00 95.56 82 ALA A CA 1
ATOM 670 C C . ALA A 1 82 ? -0.855 -3.463 12.772 1.00 95.56 82 ALA A C 1
ATOM 672 O O . ALA A 1 82 ? -1.579 -3.763 13.724 1.00 95.56 82 ALA A O 1
ATOM 673 N N . MET A 1 83 ? 0.439 -3.154 12.909 1.00 95.19 83 MET A N 1
ATOM 674 C CA . MET A 1 83 ? 1.139 -3.062 14.192 1.00 95.19 83 MET A CA 1
ATOM 675 C C . MET A 1 83 ? 0.463 -2.018 15.077 1.00 95.19 83 MET A C 1
ATOM 677 O O . MET A 1 83 ? 0.041 -2.343 16.184 1.00 95.19 83 MET A O 1
ATOM 681 N N . LEU A 1 84 ? 0.241 -0.818 14.539 1.00 94.62 84 LEU A N 1
ATOM 682 C CA . LEU A 1 84 ? -0.343 0.293 15.279 1.00 94.62 84 LEU A CA 1
ATOM 683 C C . LEU A 1 84 ? -1.773 0.002 15.763 1.00 94.62 84 LEU A C 1
ATOM 685 O O . LEU A 1 84 ? -2.114 0.257 16.919 1.00 94.62 84 LEU A O 1
ATOM 689 N N . LEU A 1 85 ? -2.612 -0.593 14.907 1.00 93.31 85 LEU A N 1
ATOM 690 C CA . LEU A 1 85 ? -3.969 -1.016 15.272 1.00 93.31 85 LEU A CA 1
ATOM 691 C C . LEU A 1 85 ? -3.967 -2.099 16.351 1.00 93.31 85 LEU A C 1
ATOM 693 O O . LEU A 1 85 ? -4.821 -2.091 17.237 1.00 93.31 85 LEU A O 1
ATOM 697 N N . LYS A 1 86 ? -3.024 -3.041 16.277 1.00 91.19 86 LYS A N 1
ATOM 698 C CA . LYS A 1 86 ? -2.892 -4.116 17.261 1.00 91.19 86 LYS A CA 1
ATOM 699 C C . LYS A 1 86 ? -2.425 -3.588 18.618 1.00 91.19 86 LYS A C 1
ATOM 701 O O . LYS A 1 86 ? -2.945 -4.030 19.637 1.00 91.19 86 LYS A O 1
ATOM 706 N N . GLU A 1 87 ? -1.475 -2.659 18.635 1.00 91.06 87 GLU A N 1
ATOM 707 C CA . GLU A 1 87 ? -0.934 -2.044 19.855 1.00 91.06 87 GLU A CA 1
ATOM 708 C C . GLU A 1 87 ? -1.935 -1.111 20.540 1.00 91.06 87 GLU A C 1
ATOM 710 O O . GLU A 1 87 ? -1.994 -1.056 21.768 1.00 91.06 87 GLU A O 1
ATOM 715 N N . SER A 1 88 ? -2.774 -0.441 19.751 1.00 89.12 88 SER A N 1
ATOM 716 C CA . SER A 1 88 ? -3.814 0.463 20.249 1.00 89.12 88 SER A CA 1
ATOM 717 C C . SER A 1 88 ? -5.086 -0.249 20.725 1.00 89.12 88 SER A C 1
ATOM 719 O O . SER A 1 88 ? -6.006 0.402 21.224 1.00 89.12 88 SER A O 1
ATOM 721 N N . ALA A 1 89 ? -5.176 -1.573 20.568 1.00 86.88 89 ALA A N 1
ATOM 722 C CA . ALA A 1 89 ? -6.341 -2.331 21.005 1.00 86.88 89 ALA A CA 1
ATOM 723 C C . ALA A 1 89 ? -6.512 -2.245 22.542 1.00 86.88 89 ALA A C 1
ATOM 725 O O . ALA A 1 89 ? -5.522 -2.329 23.278 1.00 86.88 89 ALA A O 1
ATOM 726 N N . PRO A 1 90 ? -7.749 -2.117 23.067 1.00 81.56 90 PRO A N 1
ATOM 727 C CA . PRO A 1 90 ? -7.978 -2.017 24.507 1.00 81.56 90 PRO A CA 1
ATOM 728 C C . PRO A 1 90 ? -7.369 -3.193 25.284 1.00 81.56 90 PRO A C 1
ATOM 730 O O . PRO A 1 90 ? -7.557 -4.360 24.933 1.00 81.56 90 PRO A O 1
ATOM 733 N N . ARG A 1 91 ? -6.657 -2.899 26.380 1.00 76.25 91 ARG A N 1
ATOM 734 C CA . ARG A 1 91 ? -6.025 -3.931 27.218 1.00 76.25 91 ARG A CA 1
ATOM 735 C C . ARG A 1 91 ? -7.070 -4.919 27.744 1.00 76.25 91 ARG A C 1
ATOM 737 O O . ARG A 1 91 ? -8.034 -4.518 28.388 1.00 76.25 91 ARG A O 1
ATOM 744 N N . GLY A 1 92 ? -6.842 -6.210 27.506 1.00 71.12 92 GLY A N 1
ATOM 745 C CA . GLY A 1 92 ? -7.737 -7.291 27.933 1.00 71.12 92 GLY A CA 1
ATOM 746 C C . GLY A 1 92 ? -8.872 -7.614 26.955 1.00 71.12 92 GLY A C 1
ATOM 747 O O . GLY A 1 92 ? -9.605 -8.571 27.196 1.00 71.12 92 GLY A O 1
ATOM 748 N N . ALA A 1 93 ? -9.006 -6.876 25.848 1.00 70.00 93 ALA A N 1
ATOM 749 C CA . ALA A 1 93 ? -9.874 -7.275 24.745 1.00 70.00 93 ALA A CA 1
ATOM 750 C C . ALA A 1 93 ? -9.251 -8.435 23.947 1.00 70.00 93 ALA A C 1
ATOM 752 O O . ALA A 1 93 ? -8.028 -8.601 23.903 1.00 70.00 93 ALA A O 1
ATOM 753 N N . ALA A 1 94 ? -10.100 -9.233 23.292 1.00 73.19 94 ALA A N 1
ATOM 754 C CA . ALA A 1 94 ? -9.642 -10.156 22.258 1.00 73.19 94 ALA A CA 1
ATOM 755 C C . ALA A 1 94 ? -8.902 -9.377 21.157 1.00 73.19 94 ALA A C 1
ATOM 757 O O . ALA A 1 94 ? -9.187 -8.199 20.929 1.00 73.19 94 ALA A O 1
ATOM 758 N N . SER A 1 95 ? -7.948 -10.023 20.477 1.00 78.94 95 SER A N 1
ATOM 759 C CA . SER A 1 95 ? -7.264 -9.390 19.343 1.00 78.94 95 SER A CA 1
ATOM 760 C C . SER A 1 95 ? -8.297 -8.891 18.326 1.00 78.94 95 SER A C 1
ATOM 762 O O . SER A 1 95 ? -9.217 -9.646 18.004 1.00 78.94 95 SER A O 1
ATOM 764 N N . PRO A 1 96 ? -8.178 -7.644 17.835 1.00 82.56 96 PRO A N 1
ATOM 765 C CA . PRO A 1 96 ? -9.159 -7.109 16.907 1.00 82.56 96 PRO A CA 1
ATOM 766 C C . PRO A 1 96 ? -9.157 -7.925 15.616 1.00 82.56 96 PRO A C 1
ATOM 768 O O . PRO A 1 96 ? -8.099 -8.301 15.108 1.00 82.56 96 PRO A O 1
ATOM 771 N N . ASN A 1 97 ? -10.342 -8.166 15.059 1.00 89.25 97 ASN A N 1
ATOM 772 C CA . ASN A 1 97 ? -10.456 -8.693 13.706 1.00 89.25 97 ASN A CA 1
ATOM 773 C C . ASN A 1 97 ? -9.994 -7.601 12.734 1.00 89.25 97 ASN A C 1
ATOM 775 O O . ASN A 1 97 ? -10.650 -6.565 12.613 1.00 89.25 97 ASN A O 1
ATOM 779 N N . LEU A 1 98 ? -8.860 -7.811 12.065 1.00 92.00 98 LEU A N 1
ATOM 780 C CA . LEU A 1 98 ? -8.277 -6.868 11.110 1.00 92.00 98 LEU A CA 1
ATOM 781 C C . LEU A 1 98 ? -8.321 -7.453 9.698 1.00 92.00 98 LEU A C 1
ATOM 783 O O . LEU A 1 98 ? -7.980 -8.615 9.487 1.00 92.00 98 LEU A O 1
ATOM 787 N N . GLN A 1 99 ? -8.690 -6.626 8.724 1.00 95.38 99 GLN A N 1
ATOM 788 C CA . GLN A 1 99 ? -8.549 -6.922 7.304 1.00 95.38 99 GLN A CA 1
ATOM 789 C C . GLN A 1 99 ? -7.842 -5.748 6.630 1.00 95.38 99 GLN A C 1
ATOM 791 O O . GLN A 1 99 ? -8.388 -4.647 6.578 1.00 95.38 99 GLN A O 1
ATOM 796 N N . ILE A 1 100 ? -6.643 -5.993 6.108 1.00 95.50 100 ILE A N 1
ATOM 797 C CA . ILE A 1 100 ? -5.837 -4.996 5.399 1.00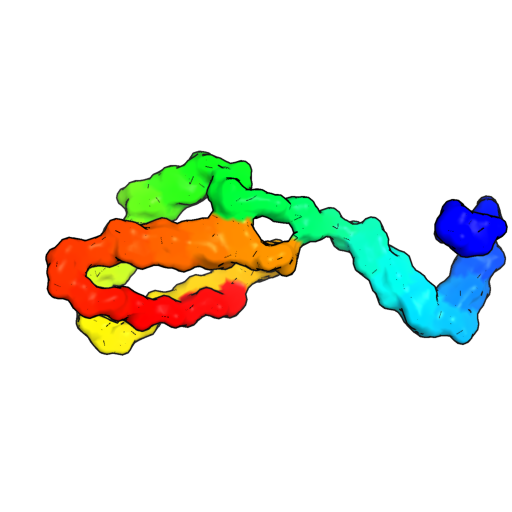 95.50 100 ILE A CA 1
ATOM 798 C C . ILE A 1 100 ? -5.684 -5.470 3.956 1.00 95.50 100 ILE A C 1
ATOM 800 O O . ILE A 1 100 ? -5.363 -6.641 3.738 1.00 95.50 100 ILE A O 1
ATOM 804 N N . PHE A 1 101 ? -5.992 -4.600 2.997 1.00 92.62 101 PHE A N 1
ATOM 805 C CA . PHE A 1 101 ? -5.992 -4.893 1.561 1.00 92.62 101 PHE A CA 1
ATOM 806 C C . PHE A 1 101 ? -5.506 -3.700 0.742 1.00 92.62 101 PHE A C 1
ATOM 808 O O . PHE A 1 101 ? -5.332 -2.616 1.340 1.00 92.62 101 PHE A O 1
#

Radius of gyration: 21.38 Å; chains: 1; bounding box: 41×23×60 Å

Secondary structure (DSSP, 8-state):
-TTTT---HHHHHHHHHH-HHHHHHHHHHH------TTSSHHHHHHIIIIIHHHHHTT--TTPEEEE--TT-TTSHHHHHHHHHHHHTSPTTSPPPEEEE-

Foldseek 3Di:
DVVVPDPDPVVVVVVVVVDVVVVVVVVVVPDPLDDAACRPVVVLVCCLPPPLLVVAPDDDQPDEAEEEDPSCRVPNDVVNVVVSNQVSHDPPRDRHHYHYD